Protein AF-A0A2D8FLB2-F1 (afdb_monomer)

Solvent-accessible surface area (backbone atoms only — not comparable to full-atom values): 8160 Å² total; per-residue (Å²): 107,30,68,62,38,30,74,74,39,64,58,42,70,68,76,81,79,48,56,50,79,77,40,92,79,37,64,33,71,72,31,79,74,75,68,44,56,22,36,26,28,48,33,34,24,11,29,70,66,54,87,86,33,49,7,22,38,52,52,67,79,33,46,25,37,33,42,82,48,101,90,42,41,31,44,36,38,75,42,71,52,68,19,49,30,28,43,49,42,84,75,53,58,38,35,25,40,32,48,12,11,49,18,50,63,88,53,66,83,41,58,65,52,86,75,44,77,93,32,44,46,58,29,42,34,28,15,48,51,97,69,31,33,34,34,44,24,70,55,45,96,62,71,23,42,25,40,35,38,38,38,32,67,46,81,82,129

Nearest PDB structures (foldseek):
  1u18-assembly2_B  TM=5.499E-01  e=6.905E-02  Rhodnius prolixus
  2at8-assembly1_X  TM=5.353E-01  e=1.295E-01  Rhodnius prolixus
  1sxw-assembly1_A  TM=4.368E-01  e=1.107E-01  Rhodnius prolixus
  1sy1-assembly1_A  TM=4.365E-01  e=1.683E-01  Rhodnius prolixus
  4grj-assembly2_B  TM=4.282E-01  e=1.970E-01  Rhodnius prolixus

Structure (mmCIF, N/CA/C/O backbone):
data_AF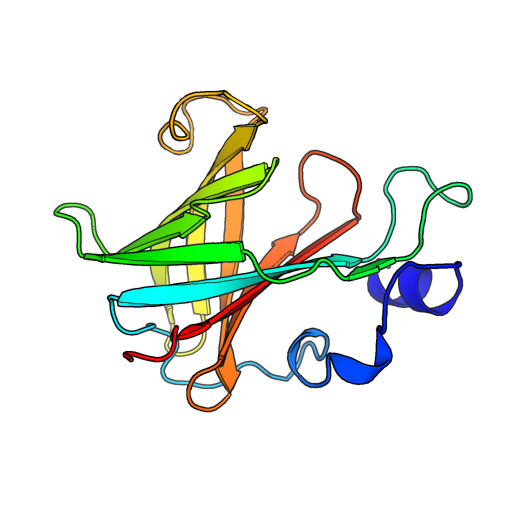-A0A2D8FLB2-F1
#
_entry.id   AF-A0A2D8FLB2-F1
#
loop_
_atom_site.group_PDB
_atom_site.id
_atom_site.type_symbol
_atom_site.label_atom_id
_atom_site.label_alt_id
_atom_site.label_comp_id
_atom_site.label_asym_id
_atom_site.label_entity_id
_atom_site.label_seq_id
_atom_site.pdbx_PDB_ins_code
_atom_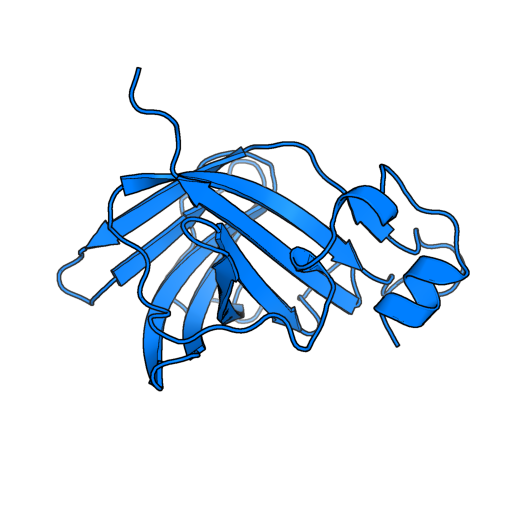site.Cartn_x
_atom_site.Cartn_y
_atom_site.Cartn_z
_atom_site.occupancy
_atom_site.B_iso_or_equiv
_atom_site.auth_seq_id
_atom_site.auth_comp_id
_atom_site.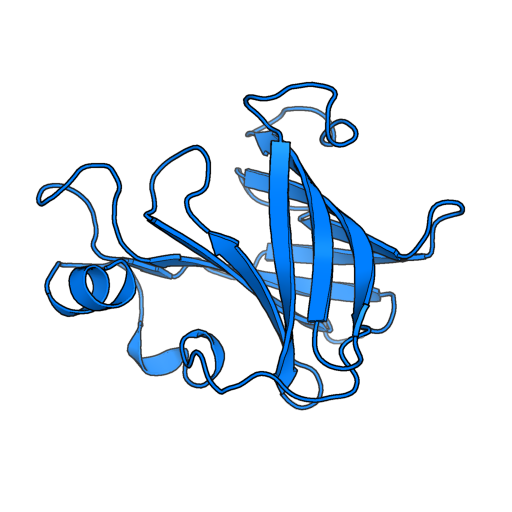auth_asym_id
_atom_site.auth_atom_id
_atom_site.pdbx_PDB_model_num
ATOM 1 N N . LEU A 1 1 ? 0.508 -2.702 -18.750 1.00 75.31 1 LEU A N 1
ATOM 2 C CA . LEU A 1 1 ? 1.864 -2.179 -19.031 1.00 75.31 1 LEU A CA 1
ATOM 3 C C . LEU A 1 1 ? 2.871 -2.549 -17.935 1.00 75.31 1 LEU A C 1
ATOM 5 O O . LEU A 1 1 ? 3.809 -3.267 -18.244 1.00 75.31 1 LEU A O 1
ATOM 9 N N . ALA A 1 2 ? 2.649 -2.172 -16.667 1.00 87.25 2 ALA A N 1
ATOM 10 C CA . ALA A 1 2 ? 3.582 -2.413 -15.551 1.00 87.25 2 ALA A CA 1
ATOM 11 C C . ALA A 1 2 ? 4.087 -3.867 -15.422 1.00 87.25 2 ALA A C 1
ATOM 13 O O . ALA A 1 2 ? 5.283 -4.116 -15.512 1.00 87.25 2 ALA A O 1
ATOM 14 N N . LEU A 1 3 ? 3.186 -4.851 -15.301 1.00 83.88 3 LEU A N 1
ATOM 15 C CA . LEU A 1 3 ? 3.584 -6.262 -15.166 1.00 83.88 3 LEU A CA 1
ATOM 16 C C . LEU A 1 3 ? 4.248 -6.826 -16.436 1.00 83.88 3 LEU A C 1
ATOM 18 O O . LEU A 1 3 ? 5.108 -7.698 -16.363 1.00 83.88 3 LEU A O 1
ATOM 22 N N . GLN A 1 4 ? 3.867 -6.329 -17.615 1.00 87.31 4 GLN A N 1
ATOM 23 C CA . GLN A 1 4 ? 4.516 -6.722 -18.867 1.00 87.31 4 GLN A CA 1
ATOM 24 C C . GLN A 1 4 ? 5.948 -6.186 -18.934 1.00 87.31 4 GLN A C 1
ATOM 26 O O . GLN A 1 4 ? 6.839 -6.928 -19.332 1.00 87.31 4 GLN A O 1
ATOM 31 N N . GLN A 1 5 ? 6.169 -4.935 -18.520 1.00 88.81 5 GLN A N 1
ATOM 32 C CA . GLN A 1 5 ? 7.501 -4.345 -18.390 1.00 88.81 5 GLN A CA 1
ATOM 33 C C . GLN A 1 5 ? 8.337 -5.118 -17.362 1.00 88.81 5 GLN A C 1
ATOM 35 O O . GLN A 1 5 ? 9.449 -5.532 -17.678 1.00 88.81 5 GLN A O 1
ATOM 40 N N . ALA A 1 6 ? 7.761 -5.421 -16.192 1.00 89.88 6 ALA A N 1
ATOM 41 C CA . ALA A 1 6 ? 8.397 -6.214 -15.140 1.00 89.88 6 ALA A CA 1
ATOM 42 C C . ALA A 1 6 ? 8.883 -7.588 -15.611 1.00 89.88 6 ALA A C 1
ATOM 44 O O . ALA A 1 6 ? 9.924 -8.056 -15.171 1.00 89.88 6 ALA A O 1
ATOM 45 N N . ARG A 1 7 ? 8.151 -8.232 -16.524 1.00 88.69 7 ARG A N 1
ATOM 46 C CA . ARG A 1 7 ? 8.531 -9.538 -17.082 1.00 88.69 7 ARG A CA 1
ATOM 47 C C . ARG A 1 7 ? 9.616 -9.463 -18.160 1.00 88.69 7 ARG A C 1
ATOM 49 O O . ARG A 1 7 ? 10.243 -10.479 -18.430 1.00 88.69 7 ARG A O 1
ATOM 56 N N . ARG A 1 8 ? 9.798 -8.312 -18.816 1.00 90.38 8 ARG A N 1
ATOM 57 C CA . ARG A 1 8 ? 10.750 -8.146 -19.934 1.00 90.38 8 ARG A CA 1
ATOM 58 C C . ARG A 1 8 ? 12.073 -7.520 -19.505 1.00 90.38 8 ARG A C 1
ATOM 60 O O . ARG A 1 8 ? 13.100 -7.816 -20.105 1.00 90.38 8 ARG A O 1
ATOM 67 N N . GLN A 1 9 ? 12.040 -6.633 -18.515 1.00 91.06 9 GLN A N 1
ATOM 68 C CA . GLN A 1 9 ? 13.204 -5.889 -18.038 1.00 91.06 9 GLN A CA 1
ATOM 69 C C . GLN A 1 9 ? 13.838 -6.565 -16.819 1.00 91.06 9 GLN A C 1
ATOM 71 O O . GLN A 1 9 ? 13.198 -7.343 -16.111 1.00 91.06 9 GLN A O 1
ATOM 76 N N . ARG A 1 10 ? 15.107 -6.240 -16.548 1.00 92.94 10 ARG A N 1
ATOM 77 C CA . ARG A 1 10 ? 15.766 -6.657 -15.304 1.00 92.94 10 ARG A CA 1
ATOM 78 C C . ARG A 1 10 ? 15.030 -6.062 -14.106 1.00 92.94 10 ARG A C 1
ATOM 80 O O . ARG A 1 10 ? 14.597 -4.915 -14.152 1.00 92.94 10 ARG A O 1
ATOM 87 N N . GLY A 1 11 ? 14.942 -6.822 -13.024 1.00 94.81 11 GLY A N 1
ATOM 88 C CA . GLY A 1 11 ? 14.419 -6.341 -11.753 1.00 94.81 11 GLY A CA 1
ATOM 89 C C . GLY A 1 11 ? 15.289 -6.763 -10.581 1.00 94.81 11 GLY A C 1
ATOM 90 O O . GLY A 1 11 ? 16.341 -7.379 -10.756 1.00 94.81 11 GLY A O 1
ATOM 91 N N . SER A 1 12 ? 14.843 -6.405 -9.383 1.00 96.75 12 SER A N 1
ATOM 92 C CA . SER A 1 12 ? 15.519 -6.714 -8.124 1.00 96.75 12 SER A CA 1
ATOM 93 C C . SER A 1 12 ? 14.592 -7.487 -7.188 1.00 96.75 12 SER A C 1
ATOM 95 O O . SER A 1 12 ? 13.434 -7.111 -6.994 1.00 96.75 12 SER A O 1
ATOM 97 N N . GLY A 1 13 ? 15.108 -8.572 -6.608 1.00 96.25 13 GLY A N 1
ATOM 98 C CA . GLY A 1 13 ? 14.348 -9.523 -5.795 1.00 96.25 13 GLY A CA 1
ATOM 99 C C . GLY A 1 13 ? 13.638 -10.608 -6.614 1.00 96.25 13 GLY A C 1
ATOM 100 O O . GLY A 1 13 ? 13.855 -10.750 -7.820 1.00 96.25 13 GLY A O 1
ATOM 101 N N . ASP A 1 14 ? 12.792 -11.393 -5.946 1.00 94.88 14 ASP A N 1
ATOM 102 C CA . ASP A 1 14 ? 12.118 -12.557 -6.533 1.00 94.88 14 ASP A CA 1
ATOM 103 C C . ASP A 1 14 ? 10.646 -12.261 -6.859 1.00 94.88 14 ASP A C 1
ATOM 105 O O . ASP A 1 14 ? 9.771 -12.329 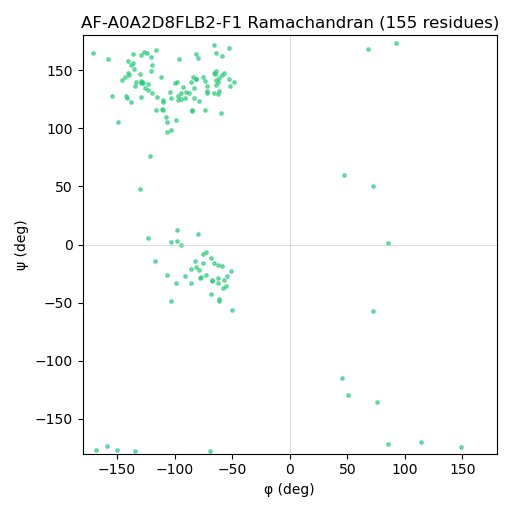-5.990 1.00 94.88 14 ASP A O 1
ATOM 109 N N . LEU A 1 15 ? 10.377 -11.952 -8.130 1.00 93.88 15 LEU A N 1
ATOM 110 C CA . LEU A 1 15 ? 9.030 -11.702 -8.649 1.00 93.88 15 LEU A CA 1
ATOM 111 C C . LEU A 1 15 ? 8.149 -12.965 -8.645 1.00 93.88 15 LEU A C 1
ATOM 113 O O . LEU A 1 15 ? 6.935 -12.864 -8.465 1.00 93.88 15 LEU A O 1
ATOM 117 N N . ASN A 1 16 ? 8.740 -14.150 -8.820 1.00 92.25 16 ASN A N 1
ATOM 118 C CA . ASN A 1 16 ? 7.994 -15.408 -8.905 1.00 92.25 16 ASN A CA 1
ATOM 119 C C . ASN A 1 16 ? 7.443 -15.830 -7.534 1.00 92.25 16 ASN A C 1
ATOM 121 O O . ASN A 1 16 ? 6.393 -16.464 -7.465 1.00 92.25 16 ASN A O 1
ATOM 125 N N . SER A 1 17 ? 8.091 -15.410 -6.441 1.00 93.69 17 SER A N 1
ATOM 126 C CA . SER A 1 17 ? 7.634 -15.673 -5.066 1.00 93.69 17 SER A CA 1
ATOM 127 C C . SER A 1 17 ? 6.341 -14.953 -4.656 1.00 93.69 17 SER A C 1
ATOM 129 O O . SER A 1 17 ? 5.793 -15.223 -3.586 1.00 93.69 17 SER A O 1
ATOM 131 N N . LEU A 1 18 ? 5.861 -13.990 -5.449 1.00 95.69 18 LEU A N 1
ATOM 132 C CA . LEU A 1 18 ? 4.797 -13.083 -5.012 1.00 95.69 18 LEU A CA 1
ATOM 133 C C . LEU A 1 18 ? 3.398 -13.719 -5.063 1.00 95.69 18 LEU A C 1
ATOM 135 O O . LEU A 1 18 ? 2.539 -13.354 -4.246 1.00 95.69 18 LEU A O 1
ATOM 139 N N . GLY A 1 19 ? 3.189 -14.681 -5.971 1.00 96.31 19 GLY A N 1
ATOM 140 C CA . GLY A 1 19 ? 1.920 -15.391 -6.164 1.00 96.31 19 GLY A CA 1
ATOM 141 C C . GLY A 1 19 ? 0.739 -14.429 -6.313 1.00 96.31 19 GLY A C 1
ATOM 142 O O . GLY A 1 19 ? 0.824 -13.445 -7.050 1.00 96.31 19 GLY A O 1
ATOM 143 N N . ASP A 1 20 ? -0.315 -14.663 -5.529 1.00 97.75 20 ASP A N 1
ATOM 144 C CA . ASP A 1 20 ? -1.556 -13.874 -5.502 1.00 97.75 20 ASP A CA 1
ATOM 145 C C . ASP A 1 20 ? -1.351 -12.359 -5.342 1.00 97.75 20 ASP A C 1
ATOM 147 O O . ASP A 1 20 ? -2.202 -11.572 -5.751 1.00 97.75 20 ASP A O 1
ATOM 151 N N . LEU A 1 21 ? -0.210 -11.906 -4.799 1.00 98.31 21 LEU A N 1
ATOM 152 C CA . LEU A 1 21 ? 0.075 -10.474 -4.687 1.00 98.31 21 LEU A CA 1
ATOM 153 C C . LEU A 1 21 ? 0.058 -9.771 -6.047 1.00 98.31 21 LEU A C 1
ATOM 155 O O . LEU A 1 21 ? -0.418 -8.641 -6.117 1.00 98.31 21 LEU A O 1
ATOM 159 N N . ILE A 1 22 ? 0.538 -10.418 -7.110 1.00 96.81 22 ILE A N 1
ATOM 160 C CA . ILE A 1 22 ? 0.598 -9.840 -8.464 1.00 96.81 22 ILE A CA 1
ATOM 161 C C . ILE A 1 22 ? -0.503 -10.362 -9.395 1.00 96.81 22 ILE A C 1
ATOM 163 O O . ILE A 1 22 ? -0.537 -9.983 -10.567 1.00 96.81 22 ILE A O 1
ATOM 167 N N . ASP A 1 23 ? -1.395 -11.218 -8.897 1.00 96.44 23 ASP A N 1
ATOM 168 C CA . ASP A 1 23 ? -2.529 -11.727 -9.662 1.00 96.44 23 ASP A CA 1
ATOM 169 C C . ASP A 1 23 ? -3.703 -10.730 -9.589 1.00 96.44 23 ASP A C 1
ATOM 171 O O . ASP A 1 23 ? -4.253 -10.503 -8.506 1.00 96.44 23 ASP A O 1
ATOM 175 N N . PRO A 1 24 ? -4.125 -10.110 -10.705 1.00 94.19 24 PRO A N 1
ATOM 176 C CA . PRO A 1 24 ? -5.238 -9.161 -10.702 1.00 94.19 24 PRO A CA 1
ATOM 177 C C . PRO A 1 24 ? -6.579 -9.784 -10.277 1.00 94.19 24 PRO A C 1
ATOM 179 O O . PRO A 1 24 ? -7.486 -9.051 -9.905 1.00 94.19 24 PRO A O 1
ATOM 182 N N . SER A 1 25 ? -6.715 -11.112 -10.299 1.00 96.62 25 SER A N 1
ATOM 183 C CA . SER A 1 25 ? -7.940 -11.835 -9.939 1.00 96.62 25 SER A CA 1
ATOM 184 C C . SER A 1 25 ? -7.995 -12.316 -8.481 1.00 96.62 25 SER A C 1
ATOM 186 O O . SER A 1 25 ? -9.004 -12.877 -8.058 1.00 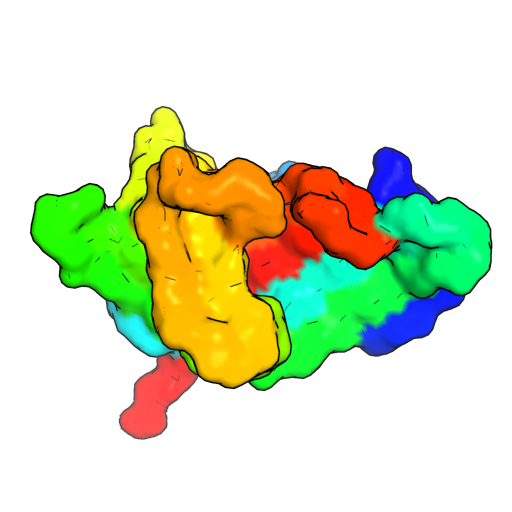96.62 25 SER A O 1
ATOM 188 N N . ALA A 1 26 ? -6.952 -12.054 -7.685 1.00 97.94 26 ALA A N 1
ATOM 189 C CA . ALA A 1 26 ? -6.820 -12.573 -6.323 1.00 97.94 26 ALA A CA 1
ATOM 190 C C . ALA A 1 26 ? -7.752 -11.940 -5.272 1.00 97.94 26 ALA A C 1
ATOM 192 O O . ALA A 1 26 ? -7.761 -12.394 -4.129 1.00 97.94 26 ALA A O 1
ATOM 193 N N . ALA A 1 27 ? -8.512 -10.892 -5.605 1.00 97.94 27 ALA A N 1
ATOM 194 C CA . ALA A 1 27 ? -9.370 -10.205 -4.641 1.00 97.94 27 ALA A CA 1
ATOM 195 C C . ALA A 1 27 ? -10.451 -11.144 -4.070 1.00 97.94 27 ALA A C 1
ATOM 197 O O . ALA A 1 27 ? -11.171 -11.826 -4.804 1.00 97.94 27 ALA A O 1
ATOM 198 N N . ARG A 1 28 ? -10.607 -11.148 -2.743 1.00 98.19 28 ARG A N 1
ATOM 199 C CA . ARG A 1 28 ? -11.550 -11.984 -1.982 1.00 98.19 28 ARG A CA 1
ATOM 200 C C . ARG A 1 28 ? -12.538 -11.113 -1.189 1.00 98.19 28 ARG A C 1
ATOM 202 O O . ARG A 1 28 ? -12.190 -9.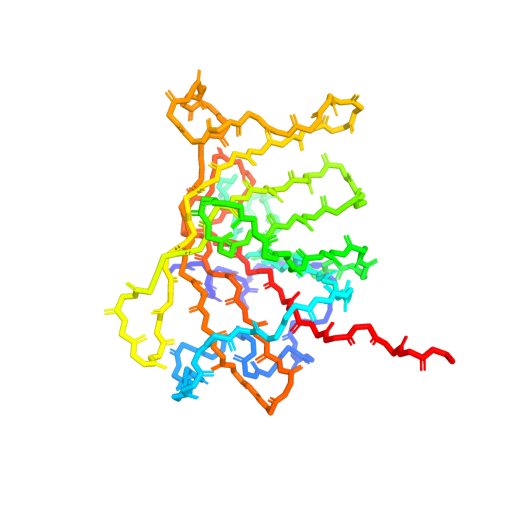991 -0.833 1.00 98.19 28 ARG A O 1
ATOM 209 N N . PRO A 1 29 ? -13.743 -11.625 -0.878 1.00 98.25 29 PRO A N 1
ATOM 210 C CA . PRO A 1 29 ? -14.678 -10.955 0.028 1.00 98.25 29 PRO A CA 1
ATOM 211 C C . PRO A 1 29 ? -14.131 -10.829 1.463 1.00 98.25 29 PRO A C 1
ATOM 213 O O . PRO A 1 29 ? -13.179 -11.534 1.839 1.00 98.25 29 PRO A O 1
ATOM 216 N N . GLY A 1 30 ? -14.757 -9.973 2.276 1.00 97.69 30 GLY A N 1
ATOM 217 C CA . GLY A 1 30 ? -14.314 -9.661 3.633 1.00 97.69 30 GLY A CA 1
ATOM 218 C C . GLY A 1 30 ? -13.057 -8.792 3.649 1.00 97.69 30 GLY A C 1
ATOM 219 O O . GLY A 1 30 ? -12.070 -9.141 4.296 1.00 97.69 30 GLY A O 1
ATOM 220 N N . VAL A 1 31 ? -13.062 -7.693 2.889 1.00 98.56 31 VAL A N 1
ATOM 221 C CA . VAL A 1 31 ? -11.878 -6.843 2.679 1.00 98.56 31 VAL A CA 1
ATOM 222 C C . VAL A 1 31 ? -11.337 -6.185 3.951 1.00 98.56 31 VAL A C 1
ATOM 224 O O . VAL A 1 31 ? -10.122 -6.030 4.071 1.00 98.56 31 VAL A O 1
ATOM 227 N N . THR A 1 32 ? -12.200 -5.827 4.906 1.00 98.38 32 THR A N 1
ATOM 228 C CA . THR A 1 32 ? -11.823 -5.038 6.087 1.00 98.38 32 THR A CA 1
ATOM 229 C C . THR A 1 32 ? -10.755 -5.750 6.929 1.00 98.38 32 THR A C 1
ATOM 231 O O . THR A 1 32 ? -11.045 -6.794 7.520 1.00 98.38 32 THR A O 1
ATOM 234 N N . PRO A 1 33 ? -9.523 -5.213 7.021 1.00 98.06 33 PRO A N 1
ATOM 235 C CA . PRO A 1 33 ? -8.473 -5.824 7.822 1.00 98.06 33 PRO A CA 1
ATOM 236 C C . PRO A 1 33 ? -8.721 -5.564 9.317 1.00 98.06 33 PRO A C 1
ATOM 238 O O . PRO A 1 33 ? -9.174 -4.474 9.680 1.00 98.06 33 PRO A O 1
ATOM 241 N N . PRO A 1 34 ? -8.397 -6.516 10.210 1.00 98.12 34 PRO A N 1
ATOM 242 C CA . PRO A 1 34 ? -8.435 -6.260 11.644 1.00 98.12 34 PRO A CA 1
ATOM 243 C C . PRO A 1 34 ? -7.412 -5.185 12.034 1.00 98.12 34 PRO A C 1
ATOM 245 O O . PRO A 1 34 ? -6.346 -5.061 11.424 1.00 98.12 34 PRO A O 1
ATOM 248 N N . THR A 1 35 ? -7.710 -4.414 13.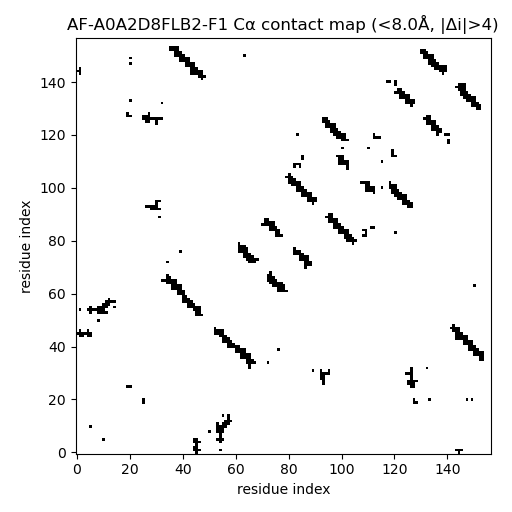077 1.00 98.62 35 THR A N 1
ATOM 249 C CA . THR A 1 35 ? -6.736 -3.488 13.666 1.00 98.62 35 THR A CA 1
ATOM 250 C C . THR A 1 35 ? -5.571 -4.249 14.284 1.00 98.62 35 THR A C 1
ATOM 252 O O . THR A 1 35 ? -5.767 -5.321 14.855 1.00 98.62 35 THR A O 1
ATOM 255 N N . GLY A 1 36 ? -4.377 -3.671 14.233 1.00 98.44 36 GLY A N 1
ATOM 256 C CA . GLY A 1 36 ? -3.183 -4.249 14.833 1.00 98.44 36 GLY A CA 1
ATOM 257 C C . GLY A 1 36 ? -1.915 -3.894 14.074 1.00 98.44 36 GLY A C 1
ATOM 258 O O . GLY A 1 36 ? -1.929 -3.103 13.124 1.00 98.44 36 GLY A O 1
ATOM 259 N N . ASP A 1 37 ? -0.817 -4.499 14.511 1.00 98.69 37 ASP A N 1
ATOM 260 C CA . ASP A 1 37 ? 0.478 -4.393 13.854 1.00 98.69 37 ASP A CA 1
ATOM 261 C C . ASP A 1 37 ? 0.569 -5.349 12.663 1.00 98.69 37 ASP A C 1
ATOM 263 O O . ASP A 1 37 ? 0.078 -6.479 12.683 1.00 98.69 37 ASP A O 1
ATOM 267 N N . TYR A 1 38 ? 1.220 -4.877 11.606 1.00 98.81 38 TYR A N 1
ATOM 268 C CA . TYR A 1 38 ? 1.426 -5.598 10.360 1.00 98.81 38 TYR A CA 1
ATOM 269 C C . TYR A 1 38 ? 2.896 -5.530 9.975 1.00 98.81 38 TYR A C 1
ATOM 271 O O . TYR A 1 38 ? 3.563 -4.508 10.149 1.00 98.81 38 TYR A O 1
ATOM 279 N N . ARG A 1 39 ? 3.384 -6.592 9.340 1.00 98.56 39 ARG A N 1
ATOM 280 C CA . ARG A 1 39 ? 4.521 -6.459 8.434 1.00 98.56 39 ARG A CA 1
ATOM 281 C C . ARG A 1 39 ? 3.999 -6.078 7.056 1.00 98.56 39 ARG A C 1
ATOM 283 O O . ARG A 1 39 ? 2.985 -6.604 6.594 1.00 98.56 39 ARG A O 1
ATOM 290 N N . CYS A 1 40 ? 4.709 -5.184 6.388 1.00 98.69 40 CYS A N 1
ATOM 291 C CA . CYS A 1 40 ? 4.385 -4.785 5.029 1.00 98.69 40 CYS A CA 1
ATOM 292 C C . CYS A 1 40 ? 5.617 -4.715 4.140 1.00 98.69 40 CYS A C 1
ATOM 294 O O . CYS A 1 40 ? 6.712 -4.440 4.621 1.00 98.69 40 CYS A O 1
ATOM 296 N N . ARG A 1 41 ? 5.457 -4.943 2.840 1.00 98.38 41 ARG A N 1
ATOM 297 C CA . ARG A 1 41 ? 6.522 -4.708 1.856 1.00 98.38 41 ARG A CA 1
ATOM 298 C C . ARG A 1 41 ? 5.949 -4.086 0.601 1.00 98.38 41 ARG A C 1
ATOM 300 O O . ARG A 1 41 ? 4.826 -4.404 0.216 1.00 98.38 41 ARG A O 1
ATOM 307 N N . THR A 1 42 ? 6.731 -3.225 -0.034 1.00 98.19 42 THR A N 1
ATOM 308 C CA . THR A 1 42 ? 6.371 -2.642 -1.325 1.00 98.19 42 THR A CA 1
ATOM 309 C C . THR A 1 42 ? 6.952 -3.500 -2.443 1.00 98.19 42 THR A C 1
ATOM 311 O O . THR A 1 42 ? 8.115 -3.898 -2.389 1.00 98.19 42 THR A O 1
ATOM 314 N N . VAL A 1 43 ? 6.155 -3.766 -3.469 1.00 98.25 43 VAL A N 1
ATOM 315 C CA . VAL A 1 43 ? 6.603 -4.286 -4.755 1.00 98.25 43 VAL A CA 1
ATOM 316 C C . VAL A 1 43 ? 6.303 -3.231 -5.800 1.00 98.25 43 VAL A C 1
ATOM 318 O O . VAL A 1 43 ? 5.143 -2.907 -6.044 1.00 98.25 43 VAL A O 1
ATOM 321 N N . LYS A 1 44 ? 7.358 -2.698 -6.406 1.00 97.69 44 LYS A N 1
ATOM 322 C CA . LYS A 1 44 ? 7.266 -1.740 -7.503 1.00 97.69 44 LYS A CA 1
ATOM 323 C C . LYS A 1 44 ? 7.267 -2.512 -8.813 1.00 97.69 44 LYS A C 1
ATOM 325 O O . LYS A 1 44 ? 8.160 -3.333 -9.023 1.00 97.69 44 LYS A O 1
ATOM 330 N N . LEU A 1 45 ? 6.277 -2.283 -9.670 1.00 97.19 45 LEU A N 1
ATOM 331 C CA . LEU A 1 45 ? 6.139 -2.932 -10.972 1.00 97.19 45 LEU A CA 1
ATOM 332 C C . LEU A 1 45 ? 6.152 -1.891 -12.092 1.00 97.19 45 LEU A C 1
ATOM 334 O O . LEU A 1 45 ? 5.395 -0.918 -12.089 1.00 97.19 45 LEU A O 1
ATOM 338 N N . GLY A 1 46 ? 6.983 -2.148 -13.092 1.00 95.38 46 GLY A N 1
ATOM 339 C CA . GLY A 1 46 ? 7.321 -1.202 -14.142 1.00 95.38 46 GLY A CA 1
ATOM 340 C C . GLY A 1 46 ? 8.146 -0.019 -13.636 1.00 95.38 46 GLY A C 1
ATOM 341 O O . GLY A 1 46 ? 8.250 0.226 -12.435 1.00 95.38 46 GLY A O 1
ATOM 342 N N . SER A 1 47 ? 8.687 0.739 -14.581 1.00 94.25 47 SER A N 1
ATOM 343 C CA . SER A 1 47 ? 9.434 1.964 -14.323 1.00 94.25 47 SER A CA 1
ATOM 344 C C . SER A 1 47 ? 8.903 3.109 -15.173 1.00 94.25 47 SER A C 1
ATOM 346 O O . SER A 1 47 ? 8.647 2.928 -16.368 1.00 94.25 47 SER A O 1
ATOM 348 N N . GLN A 1 48 ? 8.812 4.289 -14.558 1.00 92.31 48 GLN A N 1
ATOM 349 C CA . GLN A 1 48 ? 8.537 5.555 -15.243 1.00 92.31 48 GLN A CA 1
ATOM 350 C C . GLN A 1 48 ? 9.761 6.080 -16.012 1.00 92.31 48 GLN A C 1
ATOM 352 O O . GLN A 1 48 ? 9.616 6.924 -16.889 1.00 92.31 48 GLN A O 1
ATOM 357 N N . GLY A 1 49 ? 10.960 5.558 -15.726 1.00 88.19 49 GLY A N 1
ATOM 358 C CA . GLY A 1 49 ? 12.204 5.880 -16.435 1.00 88.19 49 GLY A CA 1
ATOM 359 C C . GLY A 1 49 ? 12.380 5.154 -17.774 1.00 88.19 49 GLY A C 1
ATOM 360 O O . GLY A 1 49 ? 13.459 5.205 -18.351 1.00 88.19 49 GLY A O 1
ATOM 361 N N . GLY A 1 50 ? 11.355 4.452 -18.270 1.00 83.81 50 GLY A N 1
ATOM 362 C CA . GLY A 1 50 ? 11.414 3.750 -19.553 1.00 83.81 50 GLY A CA 1
ATOM 363 C C . GLY A 1 50 ? 12.229 2.453 -19.508 1.00 83.81 50 GLY A C 1
ATOM 364 O O . GLY A 1 50 ? 12.037 1.620 -18.620 1.00 83.81 50 GLY A O 1
ATOM 365 N N . GLU A 1 51 ? 13.082 2.238 -20.513 1.00 83.81 51 GLU A N 1
ATOM 366 C CA . GLU A 1 51 ? 13.870 1.002 -20.671 1.00 83.81 51 GLU A CA 1
ATOM 367 C C . GLU A 1 51 ? 15.138 0.949 -19.812 1.00 83.81 51 GLU A C 1
ATOM 369 O O . GLU A 1 51 ? 15.618 -0.144 -19.521 1.00 83.81 51 GLU A O 1
ATOM 374 N N . ASP A 1 52 ? 15.613 2.102 -19.336 1.00 85.69 52 ASP A N 1
ATOM 375 C CA . ASP A 1 52 ? 16.791 2.205 -18.466 1.00 85.69 52 ASP A CA 1
ATOM 376 C C . ASP A 1 52 ? 16.469 1.921 -16.986 1.00 85.69 52 ASP A C 1
ATOM 378 O O . ASP A 1 52 ? 17.364 1.716 -16.163 1.00 85.69 52 ASP A O 1
ATOM 382 N N . GLY A 1 53 ? 15.182 1.913 -16.630 1.00 88.69 53 GLY A N 1
ATOM 383 C CA . GLY A 1 53 ? 14.708 1.619 -15.282 1.00 88.69 53 GLY A CA 1
ATOM 384 C C . GLY A 1 53 ? 14.617 0.121 -14.974 1.00 88.69 53 GLY A C 1
ATOM 385 O O . GLY A 1 53 ? 14.588 -0.731 -15.860 1.00 88.69 53 GLY A O 1
ATOM 386 N N . LEU A 1 54 ? 14.516 -0.218 -13.685 1.00 93.06 54 LEU A N 1
ATOM 387 C CA . LEU A 1 54 ? 14.210 -1.591 -13.275 1.00 93.06 54 LEU A CA 1
ATOM 388 C C . LEU A 1 54 ? 12.750 -1.924 -13.593 1.00 93.06 54 LEU A C 1
ATOM 390 O O . LEU A 1 54 ? 11.835 -1.219 -13.173 1.00 93.06 54 LEU A O 1
ATOM 394 N N . GLY A 1 55 ? 12.524 -3.059 -14.250 1.00 95.44 55 GLY A N 1
ATOM 395 C CA . GLY A 1 55 ? 11.185 -3.566 -14.534 1.00 95.44 55 GLY A CA 1
ATOM 396 C C . GLY A 1 55 ? 10.392 -3.877 -13.270 1.00 95.44 55 GLY A C 1
ATOM 397 O O . GLY A 1 55 ? 9.166 -3.796 -13.285 1.00 95.44 55 GLY A O 1
ATOM 398 N N . TYR A 1 56 ? 11.067 -4.239 -12.180 1.00 97.25 56 TYR A N 1
ATOM 399 C CA . TYR A 1 56 ? 10.449 -4.386 -10.870 1.00 97.25 56 TYR A CA 1
ATOM 400 C C . TYR A 1 56 ? 11.467 -4.282 -9.734 1.00 97.25 56 TYR A C 1
ATOM 402 O O . TYR A 1 56 ? 12.659 -4.540 -9.916 1.00 97.25 56 TYR A O 1
ATOM 410 N N . VAL A 1 57 ? 10.970 -3.983 -8.535 1.00 97.69 57 VAL A N 1
ATOM 411 C CA . VAL A 1 57 ? 11.730 -4.073 -7.282 1.00 97.69 57 VAL A CA 1
ATOM 412 C C . VAL A 1 57 ? 10.848 -4.694 -6.204 1.00 97.69 57 VAL A C 1
ATOM 414 O O . VAL A 1 57 ? 9.783 -4.163 -5.891 1.00 97.69 57 VAL A O 1
ATOM 417 N N . VAL A 1 58 ? 11.292 -5.806 -5.618 1.00 98.12 58 VAL A N 1
ATOM 418 C CA . VAL A 1 58 ? 10.665 -6.430 -4.445 1.00 98.12 58 VAL A CA 1
ATOM 419 C C . VAL A 1 58 ? 11.440 -6.010 -3.201 1.00 98.12 58 VAL A C 1
ATOM 421 O O . VAL A 1 58 ? 12.554 -6.480 -2.972 1.00 98.12 58 VAL A O 1
ATOM 424 N N . TYR A 1 59 ? 10.861 -5.130 -2.386 1.00 97.69 59 TYR A N 1
ATOM 425 C CA . TYR A 1 59 ? 11.492 -4.712 -1.136 1.00 97.69 59 TYR A CA 1
ATOM 426 C C . TYR A 1 59 ? 11.303 -5.745 -0.015 1.00 97.69 59 TYR A C 1
ATOM 428 O O . TYR A 1 59 ? 10.400 -6.586 -0.043 1.00 97.69 59 TYR A O 1
ATOM 436 N N . GLY A 1 60 ? 12.164 -5.651 1.002 1.00 97.69 60 GLY A N 1
ATOM 437 C CA . GLY A 1 60 ? 12.017 -6.380 2.260 1.00 97.69 60 GLY A CA 1
ATOM 438 C C . GLY A 1 60 ? 10.843 -5.884 3.113 1.00 97.69 60 GLY A C 1
ATOM 439 O O . GLY A 1 60 ? 10.094 -4.984 2.729 1.00 97.69 60 GLY A O 1
ATOM 440 N N . TRP A 1 61 ? 10.691 -6.489 4.291 1.00 98.06 61 TRP A N 1
ATOM 441 C CA . TRP A 1 61 ? 9.609 -6.178 5.222 1.00 98.06 61 TRP A CA 1
ATOM 442 C C . TRP A 1 61 ? 9.896 -4.929 6.066 1.00 98.06 61 TRP A C 1
ATOM 444 O O . TRP A 1 61 ? 11.010 -4.712 6.536 1.00 98.06 61 TRP A O 1
ATOM 454 N N . PHE A 1 62 ? 8.847 -4.151 6.299 1.00 98.25 62 PHE A N 1
ATOM 455 C CA . PHE A 1 62 ? 8.781 -2.962 7.140 1.00 98.25 62 PHE A CA 1
ATOM 456 C C . PHE A 1 62 ? 7.647 -3.110 8.156 1.00 98.25 62 PHE A C 1
ATOM 458 O O . PHE A 1 62 ? 6.770 -3.964 8.008 1.00 98.25 62 PHE A O 1
ATOM 465 N N . ALA A 1 63 ? 7.649 -2.246 9.168 1.00 98.25 63 ALA A N 1
ATOM 466 C CA . ALA A 1 63 ? 6.568 -2.171 10.137 1.00 98.25 63 ALA A CA 1
ATOM 467 C C . ALA A 1 63 ? 5.434 -1.300 9.587 1.00 98.25 63 ALA A C 1
ATOM 469 O O . ALA A 1 63 ? 5.665 -0.210 9.055 1.00 98.25 63 ALA A O 1
ATOM 470 N N . CYS A 1 64 ? 4.211 -1.785 9.737 1.00 98.50 64 CYS A N 1
ATOM 471 C CA . CYS A 1 64 ? 2.977 -1.113 9.372 1.00 98.50 64 CYS A CA 1
ATOM 472 C C . CYS A 1 64 ? 1.938 -1.293 10.481 1.00 98.50 64 CYS A C 1
ATOM 474 O O . CYS A 1 64 ? 2.064 -2.172 11.331 1.00 98.50 64 CYS A O 1
ATOM 476 N N . ARG A 1 65 ? 0.886 -0.477 10.451 1.00 98.56 65 ARG A N 1
ATOM 477 C CA . ARG A 1 65 ? -0.223 -0.572 11.398 1.00 98.56 65 ARG A CA 1
ATOM 478 C C . ARG A 1 65 ? -1.561 -0.263 10.743 1.00 98.56 65 ARG A C 1
ATOM 480 O O . ARG A 1 65 ? -1.636 0.618 9.881 1.00 98.56 65 ARG A O 1
ATOM 487 N N . ILE A 1 66 ? -2.592 -0.979 11.186 1.00 98.75 66 ILE A N 1
ATOM 488 C CA . ILE A 1 66 ? -4.000 -0.657 10.960 1.00 98.75 66 ILE A CA 1
ATOM 489 C C . ILE A 1 66 ? -4.613 -0.223 12.295 1.00 98.75 66 ILE A C 1
ATOM 491 O O . ILE A 1 66 ? -4.587 -0.983 13.261 1.00 98.75 66 ILE A O 1
ATOM 495 N N . GLU A 1 67 ? -5.181 0.979 12.356 1.00 98.25 67 GLU A N 1
ATOM 496 C CA . GLU A 1 67 ? -5.727 1.558 13.593 1.00 98.25 67 GLU A CA 1
ATOM 497 C C . GLU A 1 67 ? -7.161 2.034 13.393 1.00 98.25 67 GLU A C 1
ATOM 499 O O . GLU A 1 67 ? -7.484 2.647 12.374 1.00 98.25 67 GLU A O 1
ATOM 504 N N . GLN A 1 68 ? -8.015 1.810 14.392 1.00 98.31 68 GLN A N 1
ATOM 505 C CA . GLN A 1 68 ? -9.300 2.491 14.465 1.00 98.31 68 GLN A CA 1
ATOM 506 C C . GLN A 1 68 ? -9.073 3.907 14.998 1.00 98.31 68 GLN A C 1
ATOM 508 O O . GLN A 1 68 ? -8.551 4.097 16.093 1.00 98.31 68 GLN A O 1
ATOM 513 N N . THR A 1 69 ? -9.499 4.908 14.236 1.00 97.12 69 THR A N 1
ATOM 514 C CA . THR A 1 69 ? -9.472 6.317 14.650 1.00 97.12 69 THR A CA 1
ATOM 515 C C . THR A 1 69 ? -10.899 6.866 14.733 1.00 97.12 69 THR A C 1
ATOM 517 O O . THR A 1 69 ? -11.818 6.255 14.174 1.00 97.12 69 THR A O 1
ATOM 520 N N . PRO A 1 70 ? -11.118 8.051 15.337 1.00 97.19 70 PRO A N 1
ATOM 521 C CA . PRO A 1 70 ? -12.417 8.728 15.273 1.00 97.19 70 PRO A CA 1
ATOM 522 C C . PRO A 1 70 ? -12.892 9.042 13.844 1.00 97.19 70 PRO A C 1
ATOM 524 O O . PRO A 1 70 ? -14.071 9.301 13.637 1.00 97.19 70 PRO A O 1
ATOM 527 N N . ARG A 1 71 ? -11.986 9.033 12.854 1.00 95.38 71 ARG A N 1
ATOM 528 C CA . ARG A 1 71 ? -12.289 9.280 11.435 1.00 95.38 71 ARG A CA 1
ATOM 529 C C . ARG A 1 71 ? -12.444 8.001 10.606 1.00 95.38 71 ARG A C 1
ATOM 531 O O . ARG A 1 71 ? -12.619 8.094 9.397 1.00 95.38 71 ARG A O 1
ATOM 538 N N . GLY A 1 72 ? -12.357 6.829 11.234 1.00 96.94 72 GLY A N 1
ATOM 539 C CA . GLY A 1 72 ? -12.394 5.532 10.561 1.00 96.94 72 GLY A CA 1
ATOM 540 C C . GLY A 1 72 ? -11.076 4.769 10.658 1.00 96.94 72 GLY A C 1
ATOM 541 O O . GLY A 1 72 ? -10.174 5.130 11.422 1.00 96.94 72 GLY A O 1
ATOM 542 N N . LEU A 1 73 ? -10.991 3.688 9.890 1.00 98.50 73 LEU A N 1
ATOM 543 C CA . LEU A 1 73 ? -9.830 2.810 9.850 1.00 98.50 73 LEU A CA 1
ATOM 544 C C . LEU A 1 73 ? -8.669 3.510 9.130 1.00 98.50 73 LEU A C 1
ATOM 546 O O . LEU A 1 73 ? -8.867 4.143 8.094 1.00 98.50 73 LEU A O 1
ATOM 550 N N . LYS A 1 74 ? -7.457 3.414 9.672 1.00 98.50 74 LYS A N 1
ATOM 551 C CA . LYS A 1 74 ? -6.265 4.083 9.144 1.00 98.50 74 LYS A CA 1
ATOM 552 C C . LYS A 1 74 ? -5.146 3.083 8.906 1.00 98.50 74 LYS A C 1
ATOM 554 O O . LYS A 1 74 ? -4.837 2.293 9.789 1.00 98.50 74 LYS A O 1
ATOM 559 N N . PHE A 1 75 ? -4.500 3.183 7.751 1.00 98.69 75 PHE A N 1
ATOM 560 C CA . PHE A 1 75 ? -3.236 2.519 7.459 1.00 98.69 75 PHE A CA 1
ATOM 561 C C . PHE A 1 75 ? -2.057 3.477 7.661 1.00 98.69 75 PHE A C 1
ATOM 563 O O . PHE A 1 75 ? -2.113 4.645 7.262 1.00 98.69 75 PHE A O 1
ATOM 570 N N . THR A 1 76 ? -0.964 2.970 8.230 1.00 98.31 76 THR A N 1
ATOM 571 C CA . THR A 1 76 ? 0.306 3.697 8.341 1.00 98.31 76 THR A CA 1
ATOM 572 C C . THR A 1 76 ? 1.482 2.755 8.111 1.00 98.31 76 THR A C 1
ATOM 574 O O . THR A 1 76 ? 1.620 1.759 8.820 1.00 98.31 76 THR A O 1
ATOM 577 N N . LYS A 1 77 ? 2.380 3.096 7.179 1.00 98.00 77 LYS A N 1
ATOM 578 C CA . LYS A 1 77 ? 3.721 2.499 7.104 1.00 98.00 77 LYS A CA 1
ATOM 579 C C . LYS A 1 77 ? 4.670 3.237 8.043 1.00 98.00 77 LYS A C 1
ATOM 581 O O . LYS A 1 77 ? 4.932 4.421 7.864 1.00 98.00 77 LYS A O 1
ATOM 586 N N . LEU A 1 78 ? 5.167 2.535 9.057 1.00 96.94 78 LEU A N 1
ATOM 587 C CA . LEU A 1 78 ? 5.901 3.113 10.185 1.00 96.94 78 LEU A CA 1
ATOM 588 C C . LEU A 1 78 ? 7.396 3.277 9.894 1.00 96.94 78 LEU A C 1
ATOM 590 O O . LEU A 1 78 ? 8.010 4.228 10.369 1.00 96.94 78 LEU A O 1
ATOM 594 N N . THR A 1 79 ? 7.989 2.373 9.111 1.00 96.00 79 THR A N 1
ATOM 595 C CA . THR A 1 79 ? 9.435 2.372 8.832 1.00 96.00 79 THR A CA 1
ATOM 596 C C . THR A 1 79 ? 9.753 2.423 7.338 1.00 96.00 79 THR A C 1
ATOM 598 O O . THR A 1 79 ? 8.897 2.182 6.485 1.00 96.00 79 THR A O 1
ATOM 601 N N . GLY A 1 80 ? 11.006 2.747 7.007 1.00 95.19 80 GLY A N 1
ATOM 602 C CA . GLY A 1 80 ? 11.494 2.921 5.636 1.00 95.19 80 GLY A CA 1
ATOM 603 C C . GLY A 1 80 ? 11.416 4.368 5.135 1.00 95.19 80 GLY A C 1
ATOM 604 O O . GLY A 1 80 ? 10.878 5.247 5.807 1.00 95.19 80 GLY A O 1
ATOM 605 N N . SER A 1 81 ? 11.978 4.606 3.948 1.00 94.94 81 SER A N 1
ATOM 606 C CA . SER A 1 81 ? 12.131 5.944 3.357 1.00 94.94 81 SER A CA 1
ATOM 607 C C . SER A 1 81 ? 10.847 6.511 2.756 1.00 94.94 81 SER A C 1
ATOM 609 O O . SER A 1 81 ? 10.690 7.720 2.727 1.00 94.94 81 SER A O 1
ATOM 611 N N . GLN A 1 82 ? 9.935 5.659 2.294 1.00 96.00 82 GLN A N 1
ATOM 612 C CA . GLN A 1 82 ? 8.598 6.038 1.837 1.00 96.00 82 GLN A CA 1
ATOM 613 C C . GLN A 1 82 ? 7.577 5.488 2.830 1.00 96.00 82 GLN A C 1
ATOM 615 O O . GLN A 1 82 ? 7.491 4.267 3.027 1.00 96.00 82 GLN A O 1
ATOM 620 N N . ARG A 1 83 ? 6.845 6.387 3.490 1.00 97.06 83 ARG A N 1
ATOM 621 C CA . ARG A 1 83 ? 5.880 6.083 4.554 1.00 97.06 83 ARG A CA 1
ATOM 622 C C . ARG A 1 83 ? 4.483 6.592 4.179 1.00 97.06 83 ARG A C 1
ATOM 624 O O . ARG A 1 83 ? 4.059 7.631 4.689 1.00 97.06 83 ARG A O 1
ATOM 631 N N . PRO A 1 84 ? 3.767 5.893 3.281 1.00 97.25 84 PRO A N 1
ATOM 632 C CA . PRO A 1 84 ? 2.370 6.188 2.997 1.00 97.25 84 PRO A CA 1
ATOM 633 C C . PRO A 1 84 ? 1.506 5.989 4.247 1.00 97.25 84 PRO A C 1
ATOM 635 O O . PRO A 1 84 ? 1.684 5.030 5.008 1.00 97.25 84 PRO A O 1
ATOM 638 N N . SER A 1 85 ? 0.547 6.889 4.443 1.00 97.88 85 SER A N 1
ATOM 639 C CA . SER A 1 85 ? -0.470 6.792 5.489 1.00 97.88 85 SER A CA 1
ATOM 640 C C . SER A 1 85 ? -1.790 7.381 5.003 1.00 97.88 85 SER A C 1
ATOM 642 O O . SER A 1 85 ? -1.787 8.389 4.302 1.00 97.88 85 SER A O 1
ATOM 644 N N . GLY A 1 86 ? -2.920 6.775 5.363 1.00 98.19 86 GLY A N 1
ATOM 645 C CA . GLY A 1 86 ? -4.229 7.220 4.885 1.00 98.19 86 GLY A CA 1
ATOM 646 C C . GLY A 1 86 ? -5.407 6.545 5.572 1.00 98.19 86 GLY A C 1
ATOM 647 O O . GLY A 1 86 ? -5.247 5.528 6.249 1.00 98.19 86 GLY A O 1
ATOM 648 N N . LEU A 1 87 ? -6.589 7.138 5.403 1.00 98.56 87 LEU A N 1
ATOM 649 C CA . LEU A 1 87 ? -7.857 6.564 5.859 1.00 98.56 87 LEU A CA 1
ATOM 650 C C . LEU A 1 87 ? -8.382 5.571 4.821 1.00 98.56 87 LEU A C 1
ATOM 652 O O . LEU A 1 87 ? -8.230 5.798 3.622 1.00 98.56 87 LEU A O 1
ATOM 656 N N . LEU A 1 88 ? -8.999 4.496 5.304 1.00 98.75 88 LEU A N 1
ATOM 657 C CA . LEU A 1 88 ? -9.628 3.448 4.512 1.00 98.75 88 LEU A CA 1
ATOM 658 C C . LEU A 1 88 ? -11.148 3.630 4.524 1.00 98.75 88 LEU A C 1
ATOM 660 O O . LEU A 1 88 ? -11.772 3.665 5.586 1.00 98.75 88 LEU A O 1
ATOM 664 N N . PHE A 1 89 ? -11.737 3.697 3.336 1.00 98.44 89 PHE A N 1
ATOM 665 C CA . PHE A 1 89 ? -13.164 3.886 3.109 1.00 98.44 89 PHE A CA 1
ATOM 666 C C . PHE A 1 89 ? -13.741 2.642 2.431 1.00 98.44 89 PHE A C 1
ATOM 668 O O . PHE A 1 89 ? -13.204 2.221 1.408 1.00 98.44 89 PHE A O 1
ATOM 675 N N . PRO A 1 90 ? -14.806 2.026 2.966 1.00 97.12 90 PRO A N 1
ATOM 676 C CA . PRO A 1 90 ? -15.422 0.874 2.321 1.00 97.12 90 PRO A CA 1
ATOM 677 C C . PRO A 1 90 ? -16.054 1.282 0.985 1.00 97.12 90 PRO A C 1
ATOM 679 O O . PRO A 1 90 ? -16.810 2.249 0.929 1.00 97.12 90 PRO A O 1
ATOM 682 N N . GLU A 1 91 ? -15.759 0.533 -0.078 1.00 97.75 91 GLU A N 1
ATOM 683 C CA . GLU A 1 91 ? -16.430 0.668 -1.378 1.00 97.75 91 GLU A CA 1
ATOM 684 C C . GLU A 1 91 ? -17.438 -0.471 -1.570 1.00 97.75 91 GLU A C 1
ATOM 686 O O . GLU A 1 91 ? -18.596 -0.243 -1.914 1.00 97.75 91 GLU A O 1
ATOM 691 N N . ASN A 1 92 ? -17.006 -1.708 -1.315 1.00 97.69 92 ASN A N 1
ATOM 692 C CA . ASN A 1 92 ? -17.833 -2.912 -1.328 1.00 97.69 92 ASN A CA 1
ATOM 693 C C . ASN A 1 92 ? -17.158 -4.019 -0.491 1.00 97.69 92 ASN A C 1
ATOM 695 O O . ASN A 1 92 ? -16.141 -3.790 0.156 1.00 97.69 92 ASN A O 1
ATOM 699 N N . ASP A 1 93 ? -17.705 -5.235 -0.497 1.00 97.31 93 ASP A N 1
ATOM 700 C CA . ASP A 1 93 ? -17.178 -6.357 0.301 1.00 97.31 93 ASP A CA 1
ATOM 701 C C . ASP A 1 93 ? -15.770 -6.838 -0.128 1.00 97.31 93 ASP A C 1
ATOM 703 O O . ASP A 1 93 ? -15.081 -7.542 0.610 1.00 97.31 93 ASP A O 1
ATOM 707 N N . ARG A 1 94 ? -15.306 -6.453 -1.321 1.00 98.25 94 ARG A N 1
ATOM 708 C CA . ARG A 1 94 ? -13.994 -6.834 -1.866 1.00 98.25 94 ARG A CA 1
ATOM 709 C C . ARG A 1 94 ? -12.978 -5.698 -1.855 1.00 98.25 94 ARG A C 1
ATOM 711 O O . ARG A 1 94 ? -11.786 -5.993 -1.796 1.00 98.25 94 ARG A O 1
ATOM 718 N N . HIS A 1 95 ? -13.424 -4.442 -1.887 1.00 98.44 95 HIS A N 1
ATOM 719 C CA . HIS A 1 95 ? -12.557 -3.271 -2.023 1.00 98.44 95 HIS A CA 1
ATOM 720 C C . HIS A 1 95 ? -12.799 -2.221 -0.931 1.00 98.44 95 HIS A C 1
ATOM 722 O O . HIS A 1 95 ? -13.937 -1.878 -0.595 1.00 98.44 95 HIS A O 1
ATOM 728 N N . MET A 1 96 ? -11.704 -1.647 -0.433 1.00 98.81 96 MET A N 1
ATOM 729 C CA . MET A 1 96 ? -11.717 -0.354 0.254 1.00 98.81 96 MET A CA 1
ATOM 730 C C . MET A 1 96 ? -10.817 0.628 -0.491 1.00 98.81 96 MET A C 1
ATOM 732 O O . MET A 1 96 ? -9.795 0.234 -1.045 1.00 98.81 96 MET A O 1
ATOM 736 N N . LEU A 1 97 ? -11.146 1.912 -0.449 1.00 98.56 97 LEU A N 1
ATOM 737 C CA . LEU A 1 97 ? -10.299 2.978 -0.969 1.00 98.56 97 LEU A CA 1
ATOM 738 C C . LEU A 1 97 ? -9.440 3.551 0.151 1.00 98.56 97 LEU A C 1
ATOM 740 O O . LEU A 1 97 ? -9.949 3.915 1.207 1.00 98.56 97 LEU A O 1
ATOM 744 N N . LEU A 1 98 ? -8.141 3.676 -0.087 1.00 98.62 98 LEU A N 1
ATOM 745 C CA . LEU A 1 98 ? -7.251 4.465 0.745 1.00 98.62 98 LEU A CA 1
ATOM 746 C C . LEU A 1 98 ? -7.113 5.861 0.147 1.00 98.62 98 LEU A C 1
ATOM 748 O O . LEU A 1 98 ? -6.681 5.990 -0.995 1.00 98.62 98 LEU A O 1
ATOM 752 N N . LEU A 1 99 ? -7.399 6.890 0.943 1.00 98.19 99 LEU A N 1
ATOM 753 C CA . LEU A 1 99 ? -7.021 8.272 0.643 1.00 98.19 99 LEU A CA 1
ATOM 754 C C . LEU A 1 99 ? -5.940 8.691 1.634 1.00 98.19 99 LEU A C 1
ATOM 756 O O . LEU A 1 99 ? -6.176 8.727 2.849 1.00 98.19 99 LEU A O 1
ATOM 760 N N . GLY A 1 100 ? -4.740 8.964 1.131 1.00 97.25 100 GLY A N 1
ATOM 761 C CA . GLY A 1 100 ? -3.580 9.170 1.985 1.00 97.25 100 GLY A CA 1
ATOM 762 C C . GLY A 1 100 ? -2.530 10.108 1.425 1.00 97.25 100 GLY A C 1
ATOM 763 O O . GLY A 1 100 ? -2.678 10.702 0.366 1.00 97.25 100 GLY A O 1
ATOM 764 N N . SER A 1 101 ? -1.445 10.235 2.169 1.00 97.12 101 SER A N 1
ATOM 765 C CA . SER A 1 101 ? -0.311 11.059 1.796 1.00 97.12 101 SER A CA 1
ATOM 766 C C . SER A 1 101 ? 0.997 10.319 2.072 1.00 97.12 101 SER A C 1
ATOM 768 O O . SER A 1 101 ? 1.052 9.401 2.900 1.00 97.12 101 SER A O 1
ATOM 770 N N . MET A 1 102 ? 2.051 10.705 1.363 1.00 96.56 102 MET A N 1
ATOM 771 C CA . MET A 1 102 ? 3.396 10.155 1.486 1.00 96.56 102 MET A CA 1
ATOM 772 C C . MET A 1 102 ? 4.265 11.037 2.388 1.00 96.56 102 MET A C 1
ATOM 774 O O . MET A 1 102 ? 4.419 12.225 2.123 1.00 96.56 102 MET A O 1
ATOM 778 N N . ALA A 1 103 ? 4.896 10.444 3.403 1.00 96.44 103 ALA A N 1
ATOM 779 C CA . ALA A 1 103 ? 6.051 11.040 4.078 1.00 96.44 103 ALA A CA 1
ATOM 780 C C . ALA A 1 103 ? 7.350 10.416 3.552 1.00 96.44 103 ALA A C 1
ATOM 782 O O . ALA A 1 103 ? 7.421 9.196 3.357 1.00 96.44 103 ALA A O 1
ATOM 783 N N . LEU A 1 104 ? 8.376 11.243 3.344 1.00 95.00 104 LEU A N 1
ATOM 784 C CA . LEU A 1 104 ? 9.683 10.840 2.828 1.00 95.00 104 LEU A CA 1
ATOM 785 C C . LEU A 1 104 ? 10.798 10.957 3.872 1.00 95.00 104 LEU A C 1
ATOM 787 O O . LEU A 1 104 ? 10.848 11.900 4.650 1.00 95.00 104 LEU A O 1
ATOM 791 N N . ALA A 1 105 ? 11.752 10.027 3.843 1.00 92.06 105 ALA A N 1
ATOM 792 C CA . ALA A 1 105 ? 12.982 10.051 4.640 1.00 92.06 105 ALA A CA 1
ATOM 793 C C . ALA A 1 105 ? 12.725 10.417 6.112 1.00 92.06 105 ALA A C 1
ATOM 795 O O . ALA A 1 105 ? 12.043 9.670 6.797 1.00 92.06 105 ALA A O 1
ATOM 796 N N . GLN A 1 106 ? 13.212 11.548 6.613 1.00 91.44 106 GLN A N 1
ATOM 797 C CA . GLN A 1 106 ? 13.023 11.952 8.014 1.00 91.44 106 GLN A CA 1
ATOM 798 C C . GLN A 1 106 ? 11.871 12.949 8.210 1.00 91.44 106 GLN A C 1
ATOM 800 O O . GLN A 1 106 ? 11.754 13.539 9.281 1.00 91.44 106 GLN A O 1
ATOM 805 N N . GLU A 1 107 ? 11.019 13.144 7.198 1.00 93.25 107 GLU A N 1
ATOM 806 C CA . GLU A 1 107 ? 9.825 13.977 7.325 1.00 93.25 107 GLU A CA 1
ATOM 807 C C . GLU A 1 107 ? 8.928 13.473 8.474 1.00 93.25 107 GLU A C 1
ATOM 809 O O . GLU A 1 107 ? 8.842 12.258 8.721 1.00 93.25 107 GLU A O 1
ATOM 814 N N . PRO A 1 108 ? 8.212 14.385 9.156 1.00 91.44 108 PRO A N 1
ATOM 815 C CA . PRO A 1 108 ? 7.122 14.017 10.049 1.00 91.44 108 PRO A CA 1
ATOM 816 C C . PRO A 1 108 ? 6.090 13.108 9.367 1.00 91.44 108 PRO A C 1
ATOM 818 O O . PRO A 1 108 ? 6.091 12.920 8.149 1.00 91.44 108 PRO A O 1
ATOM 821 N N . ALA A 1 109 ? 5.179 12.544 10.162 1.00 85.75 109 ALA A N 1
ATOM 822 C CA . ALA A 1 109 ? 4.081 11.746 9.625 1.00 85.75 109 ALA A CA 1
ATOM 823 C C . ALA A 1 109 ? 3.315 12.516 8.536 1.00 85.75 109 ALA A C 1
ATOM 825 O O . ALA A 1 109 ? 3.113 13.726 8.645 1.00 85.75 109 ALA A O 1
ATOM 826 N N . ALA A 1 110 ? 2.891 11.794 7.499 1.00 84.81 110 ALA A N 1
ATOM 827 C CA . ALA A 1 110 ? 2.262 12.394 6.334 1.00 84.81 110 ALA A CA 1
ATOM 828 C C . ALA A 1 110 ? 1.000 13.186 6.716 1.00 84.81 110 ALA A C 1
ATOM 830 O O . ALA A 1 110 ? 0.251 12.806 7.625 1.00 84.81 110 ALA A O 1
ATOM 831 N N . ASN A 1 111 ? 0.760 14.283 5.997 1.00 87.31 111 ASN A N 1
ATOM 832 C CA . ASN A 1 111 ? -0.437 15.099 6.170 1.00 87.31 111 ASN A CA 1
ATOM 833 C C . ASN A 1 111 ? -1.707 14.323 5.768 1.00 87.31 111 ASN A C 1
ATOM 835 O O . ASN A 1 111 ? -1.659 13.227 5.216 1.00 87.31 111 ASN A O 1
ATOM 839 N N . SER A 1 112 ? -2.880 14.899 6.036 1.00 92.12 112 SER A N 1
ATOM 840 C CA . SER A 1 112 ? -4.124 14.376 5.454 1.00 92.12 112 SER A CA 1
ATOM 841 C C . SER A 1 112 ? -4.128 14.549 3.931 1.00 92.12 112 SER A C 1
ATOM 843 O O . SER A 1 112 ? -3.597 15.545 3.438 1.00 92.12 112 SER A O 1
ATOM 845 N N . TYR A 1 113 ? -4.768 13.616 3.222 1.00 95.50 113 TYR A N 1
ATOM 846 C CA . TYR A 1 113 ? -5.023 13.709 1.780 1.00 95.50 113 TYR A CA 1
ATOM 847 C C . TYR A 1 113 ? -5.616 15.076 1.399 1.00 95.50 113 TYR A C 1
ATOM 849 O O . TYR A 1 113 ? -6.453 15.614 2.133 1.00 95.50 113 TYR A O 1
ATOM 857 N N . GLY A 1 114 ? -5.184 15.638 0.271 1.00 95.38 114 GLY A N 1
ATOM 858 C CA . GLY A 1 114 ? -5.640 16.925 -0.259 1.00 95.38 114 GLY A CA 1
ATOM 859 C C . GLY A 1 114 ? -4.897 18.137 0.307 1.00 95.38 114 GLY A C 1
ATOM 860 O O . GLY A 1 114 ? -5.235 19.274 -0.018 1.00 95.38 114 GLY A O 1
ATOM 861 N N . ARG A 1 115 ? -3.901 17.934 1.183 1.00 95.44 115 ARG A N 1
ATOM 862 C CA . ARG A 1 115 ? -3.083 19.029 1.744 1.00 95.44 115 ARG A CA 1
ATOM 863 C C . ARG A 1 115 ? -1.831 19.319 0.928 1.00 95.44 115 ARG A C 1
ATOM 865 O O . ARG A 1 115 ? -1.333 20.438 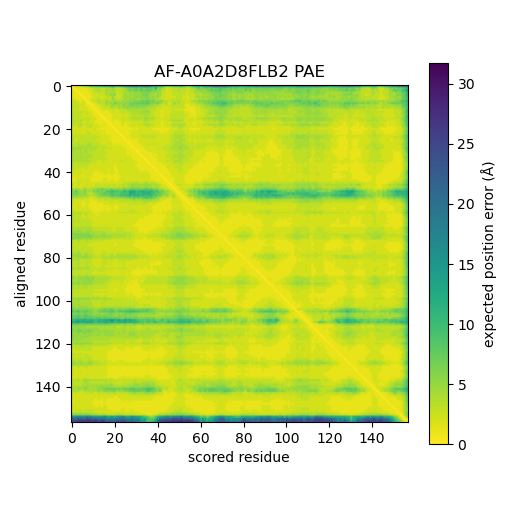0.997 1.00 95.44 115 ARG A O 1
ATOM 872 N N . ASN A 1 116 ? -1.311 18.326 0.212 1.00 93.06 116 ASN A N 1
ATOM 873 C CA . ASN A 1 116 ? -0.168 18.474 -0.677 1.00 93.06 116 ASN A CA 1
ATOM 874 C C . ASN A 1 116 ? -0.320 17.486 -1.837 1.00 93.06 116 ASN A C 1
ATOM 876 O O . ASN A 1 116 ? -0.077 16.293 -1.658 1.00 93.06 116 ASN A O 1
ATOM 880 N N . SER A 1 117 ? -0.673 18.001 -3.014 1.00 92.12 117 SER A N 1
ATOM 881 C CA . SER A 1 117 ? -0.904 17.199 -4.219 1.00 92.12 117 SER A CA 1
ATOM 882 C C . SER A 1 117 ? 0.301 16.349 -4.620 1.00 92.12 117 SER A C 1
ATOM 884 O O . SER A 1 117 ? 0.118 15.248 -5.120 1.00 92.12 117 SER A O 1
ATOM 886 N N . ASP A 1 118 ? 1.525 16.802 -4.334 1.00 92.00 118 ASP A N 1
ATOM 887 C CA . ASP A 1 118 ? 2.757 16.071 -4.671 1.00 92.00 118 ASP A CA 1
ATOM 888 C C . ASP A 1 118 ? 3.014 14.878 -3.737 1.00 92.00 118 ASP A C 1
ATOM 890 O O . ASP A 1 118 ? 3.951 14.096 -3.925 1.00 92.00 118 ASP A O 1
ATOM 894 N N . ARG A 1 119 ? 2.217 14.765 -2.672 1.00 94.56 119 ARG A N 1
ATOM 895 C CA . ARG A 1 119 ? 2.272 13.679 -1.692 1.00 94.56 119 ARG A CA 1
ATOM 896 C C . ARG A 1 119 ? 0.996 12.857 -1.663 1.00 94.56 119 ARG A C 1
ATOM 898 O O . ARG A 1 119 ? 1.011 11.792 -1.050 1.00 94.56 119 ARG A O 1
ATOM 905 N N . ASP A 1 120 ? -0.084 13.347 -2.257 1.00 95.38 120 ASP A N 1
ATOM 906 C CA . ASP A 1 120 ? -1.370 12.672 -2.250 1.00 95.38 120 ASP A CA 1
ATOM 907 C C . ASP A 1 120 ? -1.282 11.345 -3.005 1.00 95.38 120 ASP A C 1
ATOM 909 O O . ASP A 1 120 ? -0.664 11.223 -4.061 1.00 95.38 120 ASP A O 1
ATOM 913 N N . LEU A 1 121 ? -1.903 10.322 -2.431 1.00 95.56 121 LEU A N 1
ATOM 914 C CA . LEU A 1 121 ? 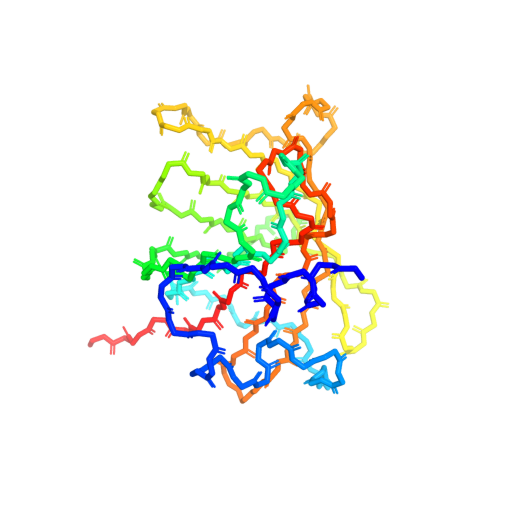-1.989 9.003 -3.031 1.00 95.56 121 LEU A CA 1
ATOM 915 C C . LEU A 1 121 ? -3.366 8.403 -2.785 1.00 95.56 121 LEU A C 1
ATOM 917 O O . LEU A 1 121 ? -4.000 8.627 -1.749 1.00 95.56 121 LEU A O 1
ATOM 921 N N . VAL A 1 122 ? -3.799 7.615 -3.762 1.00 97.25 122 VAL A N 1
ATOM 922 C CA . VAL A 1 122 ? -5.019 6.816 -3.710 1.00 97.25 122 VAL A CA 1
ATOM 923 C C . VAL A 1 122 ? -4.634 5.365 -3.947 1.00 97.25 122 VAL A C 1
ATOM 925 O O . VAL A 1 122 ? -3.798 5.076 -4.803 1.00 97.25 122 VAL A O 1
ATOM 928 N N . ALA A 1 123 ? -5.225 4.454 -3.182 1.00 98.44 123 ALA A N 1
ATOM 929 C CA . ALA A 1 123 ? -5.017 3.026 -3.373 1.00 98.44 123 ALA A CA 1
ATOM 930 C C . ALA A 1 123 ? -6.323 2.251 -3.237 1.00 98.44 123 ALA A C 1
ATOM 932 O O . ALA A 1 123 ? -7.212 2.667 -2.499 1.00 98.44 123 ALA A O 1
ATOM 933 N N . VAL A 1 124 ? -6.399 1.086 -3.874 1.00 98.69 124 VAL A N 1
ATOM 934 C CA . VAL A 1 124 ? -7.427 0.084 -3.566 1.00 98.69 124 VAL A CA 1
ATOM 935 C C . VAL A 1 124 ? -6.823 -0.941 -2.617 1.00 98.69 124 VAL A C 1
ATOM 937 O O . VAL A 1 124 ? -5.780 -1.517 -2.913 1.00 98.69 124 VAL A O 1
ATOM 940 N N . LEU A 1 125 ? -7.449 -1.159 -1.466 1.00 98.88 125 LEU A N 1
ATOM 941 C CA . LEU A 1 125 ? -7.144 -2.271 -0.577 1.00 98.88 125 LEU A CA 1
ATOM 942 C C . LEU A 1 125 ? -7.965 -3.486 -0.998 1.00 98.88 125 LEU A C 1
ATOM 944 O O . LEU A 1 125 ? -9.187 -3.405 -1.105 1.00 98.88 125 LEU A O 1
ATOM 948 N N . GLU A 1 126 ? -7.292 -4.618 -1.142 1.00 98.81 126 GLU A N 1
ATOM 949 C CA . GLU A 1 126 ? -7.904 -5.904 -1.450 1.00 98.81 126 GLU A CA 1
ATOM 950 C C . GLU A 1 126 ? -7.416 -6.958 -0.459 1.00 98.81 126 GLU A C 1
ATOM 952 O O . GLU A 1 126 ? -6.230 -7.014 -0.112 1.00 98.81 126 GLU A O 1
ATOM 957 N N . ARG A 1 127 ? -8.316 -7.843 -0.033 1.00 98.81 127 ARG A N 1
ATOM 958 C CA . ARG A 1 127 ? -7.931 -9.080 0.647 1.00 98.81 127 ARG A CA 1
ATOM 959 C C . ARG A 1 127 ? -7.566 -10.120 -0.404 1.00 98.81 127 ARG A C 1
ATOM 961 O O . ARG A 1 127 ? -8.372 -10.406 -1.279 1.00 98.81 127 ARG A O 1
ATOM 968 N N . ILE A 1 128 ? -6.376 -10.703 -0.299 1.00 98.75 128 ILE A N 1
ATOM 969 C CA . ILE A 1 128 ? -5.824 -11.653 -1.285 1.00 98.75 128 ILE A CA 1
ATOM 970 C C . ILE A 1 128 ? -5.459 -13.010 -0.668 1.00 98.75 128 ILE A C 1
ATOM 972 O O . ILE A 1 128 ? -4.872 -13.866 -1.311 1.00 98.75 128 ILE A O 1
ATOM 976 N N . GLY A 1 129 ? -5.778 -13.219 0.607 1.00 98.00 129 GLY A N 1
ATOM 977 C CA . GLY A 1 129 ? -5.509 -14.451 1.345 1.00 98.00 129 GLY A CA 1
ATOM 978 C C . GLY A 1 129 ? -6.255 -14.451 2.674 1.00 98.00 129 GLY A C 1
ATOM 979 O O . GLY A 1 129 ? -7.012 -13.525 2.957 1.00 98.00 129 GLY A O 1
ATOM 980 N N . GLU A 1 130 ? -6.065 -15.479 3.503 1.00 96.25 130 GLU A N 1
ATOM 981 C CA . GLU A 1 130 ? -6.787 -15.568 4.781 1.00 96.25 130 GLU A CA 1
ATOM 982 C C . GLU A 1 130 ? -6.472 -14.392 5.712 1.00 96.25 130 GLU A C 1
ATOM 984 O O . GLU A 1 130 ? -7.391 -13.718 6.179 1.00 96.25 130 GLU A O 1
ATOM 989 N N . ALA A 1 131 ? -5.179 -14.112 5.878 1.00 97.19 131 ALA A N 1
ATOM 990 C CA . ALA A 1 131 ? -4.620 -13.004 6.644 1.00 97.19 131 ALA A CA 1
ATOM 991 C C . ALA A 1 131 ? -3.581 -12.243 5.799 1.00 97.19 131 ALA A C 1
ATOM 993 O O . ALA A 1 131 ? -2.446 -12.014 6.219 1.00 97.19 131 ALA A O 1
ATOM 994 N N . ARG A 1 132 ? -3.948 -11.925 4.553 1.00 98.69 132 ARG A N 1
ATOM 995 C CA . ARG A 1 132 ? -3.068 -11.278 3.574 1.00 98.69 132 ARG A CA 1
ATOM 996 C C . ARG A 1 132 ? -3.859 -10.276 2.747 1.00 98.69 132 ARG A C 1
ATOM 998 O O . ARG A 1 132 ? -4.879 -10.630 2.155 1.00 98.69 132 ARG A O 1
ATOM 1005 N N . TRP A 1 133 ? -3.354 -9.054 2.675 1.00 98.88 133 TRP A N 1
ATOM 1006 C CA . TRP A 1 133 ? -3.953 -7.966 1.909 1.00 98.88 133 TRP A CA 1
ATOM 1007 C C . TRP A 1 133 ? -2.917 -7.314 0.997 1.00 98.88 133 TRP A C 1
ATOM 1009 O O . TRP A 1 133 ? -1.709 -7.466 1.203 1.00 98.88 133 TRP A O 1
ATOM 1019 N N . ARG A 1 134 ? -3.393 -6.563 0.004 1.00 98.81 134 ARG A N 1
ATOM 1020 C CA . ARG A 1 134 ? -2.567 -5.649 -0.783 1.00 98.81 134 ARG A CA 1
ATOM 1021 C C . ARG A 1 134 ? -3.241 -4.294 -0.928 1.00 98.81 134 ARG A C 1
ATOM 1023 O O . ARG A 1 134 ? -4.442 -4.237 -1.162 1.00 98.81 134 ARG A O 1
ATOM 1030 N N . LEU A 1 135 ? -2.465 -3.222 -0.830 1.00 98.88 135 LEU A N 1
ATOM 1031 C CA . LEU A 1 135 ? -2.838 -1.931 -1.402 1.00 98.88 135 LEU A CA 1
ATOM 1032 C C . LEU A 1 135 ? -2.296 -1.867 -2.828 1.00 98.88 135 LEU A C 1
ATOM 1034 O O . LEU A 1 135 ? -1.118 -2.148 -3.043 1.00 98.88 135 LEU A O 1
ATOM 1038 N N . VAL A 1 136 ? -3.140 -1.478 -3.774 1.00 98.56 136 VAL A N 1
ATOM 1039 C CA . VAL A 1 136 ? -2.811 -1.283 -5.186 1.00 98.56 136 VAL A CA 1
ATOM 1040 C C . VAL A 1 136 ? -2.788 0.215 -5.463 1.00 98.56 136 VAL A C 1
ATOM 1042 O O . VAL A 1 136 ? -3.835 0.859 -5.436 1.00 98.56 136 VAL A O 1
ATOM 1045 N N . LEU A 1 137 ? -1.599 0.772 -5.694 1.00 97.81 137 LEU A N 1
ATOM 1046 C CA . LEU A 1 137 ? -1.368 2.192 -5.958 1.00 97.81 137 LEU A CA 1
ATOM 1047 C C . LEU A 1 137 ? -1.031 2.368 -7.446 1.00 97.81 137 LEU A C 1
ATOM 1049 O O . LEU A 1 137 ? 0.122 2.142 -7.836 1.00 97.81 137 LEU A O 1
ATOM 1053 N N . PRO A 1 138 ? -2.010 2.715 -8.300 1.00 94.81 138 PRO A N 1
ATOM 1054 C CA . PRO A 1 138 ? -1.763 2.912 -9.720 1.00 94.81 138 PRO A CA 1
ATOM 1055 C C . PRO A 1 138 ? -0.975 4.200 -9.945 1.00 94.81 138 PRO A C 1
ATOM 1057 O O . PRO A 1 138 ? -1.349 5.246 -9.425 1.00 94.81 138 PRO A O 1
ATOM 1060 N N . TRP A 1 139 ? 0.082 4.116 -10.755 1.00 93.69 139 TRP A N 1
ATOM 1061 C CA . TRP A 1 139 ? 0.864 5.267 -11.206 1.00 93.69 139 TRP A CA 1
ATOM 1062 C C . TRP A 1 139 ? 1.241 6.242 -10.072 1.00 93.69 139 TRP A C 1
ATOM 1064 O O . TRP A 1 139 ? 0.824 7.403 -10.089 1.00 93.69 139 TRP A O 1
ATOM 1074 N N . PRO A 1 140 ? 1.983 5.776 -9.046 1.00 92.06 140 PRO A N 1
ATOM 1075 C CA . PRO A 1 140 ? 2.411 6.646 -7.957 1.00 92.06 140 PRO A CA 1
ATOM 1076 C C . PRO A 1 140 ? 3.253 7.810 -8.490 1.00 92.06 140 PRO A C 1
ATOM 1078 O O . PRO A 1 140 ? 3.811 7.741 -9.580 1.00 92.06 140 PRO A O 1
ATOM 1081 N N . GLN A 1 141 ? 3.400 8.869 -7.695 1.00 89.19 141 GLN A N 1
ATOM 1082 C CA . GLN A 1 141 ? 4.077 10.098 -8.127 1.00 89.19 141 GLN A CA 1
ATOM 1083 C C . GLN A 1 141 ? 5.504 9.879 -8.670 1.00 89.19 141 GLN A C 1
ATOM 1085 O O . GLN A 1 141 ? 5.974 10.672 -9.482 1.00 89.19 141 GLN A O 1
ATOM 1090 N N . TYR A 1 142 ? 6.200 8.825 -8.229 1.00 87.38 142 TYR A N 1
ATOM 1091 C CA . TYR A 1 142 ? 7.596 8.581 -8.585 1.00 87.38 142 TYR A CA 1
ATOM 1092 C C . TYR A 1 142 ? 7.901 7.097 -8.835 1.00 87.38 142 TYR A C 1
ATOM 1094 O O . TYR A 1 142 ? 7.266 6.204 -8.273 1.00 87.38 142 TYR A O 1
ATOM 1102 N N . GLU A 1 143 ? 8.981 6.868 -9.588 1.00 89.81 143 GLU A N 1
ATOM 1103 C CA . GLU A 1 143 ? 9.706 5.601 -9.791 1.00 89.81 143 GLU A CA 1
ATOM 1104 C C . GLU A 1 143 ? 8.997 4.547 -10.650 1.00 89.81 143 GLU A C 1
ATOM 1106 O O . GLU A 1 143 ? 9.563 4.096 -11.652 1.00 89.81 143 GLU A O 1
ATOM 1111 N N . SER A 1 144 ? 7.792 4.131 -10.270 1.00 95.00 144 SER A N 1
ATOM 1112 C CA . SER A 1 144 ? 7.147 2.918 -10.779 1.00 95.00 144 SER A CA 1
ATOM 1113 C C . SER A 1 144 ? 5.814 3.197 -11.460 1.00 95.00 144 SER A C 1
ATOM 1115 O O . SER A 1 144 ? 5.172 4.221 -11.247 1.00 95.00 144 SER A O 1
ATOM 1117 N N . ASN A 1 145 ? 5.357 2.251 -12.274 1.00 95.94 145 ASN A N 1
ATOM 1118 C CA . ASN A 1 145 ? 4.049 2.369 -12.923 1.00 95.94 145 ASN A CA 1
ATOM 1119 C C . ASN A 1 145 ? 2.916 1.849 -12.021 1.00 95.94 145 ASN A C 1
ATOM 1121 O O . ASN A 1 145 ? 1.748 2.182 -12.227 1.00 95.94 145 ASN A O 1
ATOM 1125 N N . LEU A 1 146 ? 3.253 1.003 -11.047 1.00 97.12 146 LEU A N 1
ATOM 1126 C CA . LEU A 1 146 ? 2.335 0.412 -10.084 1.00 97.12 146 LEU A CA 1
ATOM 1127 C C . LEU A 1 146 ? 3.104 0.043 -8.815 1.00 97.12 146 LEU A C 1
ATOM 1129 O O . LEU A 1 146 ? 4.079 -0.706 -8.887 1.00 97.12 146 LEU A O 1
ATOM 1133 N N . ASP A 1 147 ? 2.614 0.495 -7.666 1.00 98.19 147 ASP A N 1
ATOM 1134 C CA . ASP A 1 147 ? 3.080 0.025 -6.364 1.00 98.19 147 ASP A CA 1
ATOM 1135 C C . ASP A 1 147 ? 2.048 -0.927 -5.760 1.00 98.19 147 ASP A C 1
ATOM 1137 O O . ASP A 1 147 ? 0.855 -0.634 -5.697 1.00 98.19 147 ASP A O 1
ATOM 1141 N N . LEU A 1 148 ? 2.521 -2.075 -5.287 1.00 98.56 148 LEU A N 1
ATOM 1142 C CA . LEU A 1 148 ? 1.751 -2.994 -4.461 1.00 98.56 148 LEU A CA 1
ATOM 1143 C C . LEU A 1 148 ? 2.330 -2.967 -3.053 1.00 98.56 148 LEU A C 1
ATOM 1145 O O . LEU A 1 148 ? 3.519 -3.225 -2.883 1.00 98.56 148 LEU A O 1
ATOM 1149 N N . ILE A 1 149 ? 1.520 -2.687 -2.037 1.00 98.81 149 ILE A N 1
ATOM 1150 C CA . ILE A 1 149 ? 1.947 -2.810 -0.639 1.00 98.81 149 ILE A CA 1
ATOM 1151 C C . ILE A 1 149 ? 1.267 -4.034 -0.054 1.00 98.81 149 ILE A C 1
ATOM 1153 O O . ILE A 1 149 ? 0.073 -4.012 0.229 1.00 98.81 149 ILE A O 1
ATOM 1157 N N . GLU A 1 150 ? 2.032 -5.104 0.117 1.00 98.88 150 GLU A N 1
ATOM 1158 C CA . GLU A 1 150 ? 1.564 -6.311 0.785 1.00 98.88 150 GLU A CA 1
ATOM 1159 C C . GLU A 1 150 ? 1.464 -6.074 2.290 1.00 98.88 150 GLU A C 1
ATOM 1161 O O . GLU A 1 150 ? 2.340 -5.440 2.876 1.00 98.88 150 GLU A O 1
ATOM 1166 N N . LEU A 1 151 ? 0.422 -6.621 2.909 1.00 98.81 151 LEU A N 1
ATOM 1167 C CA . LEU A 1 151 ? 0.135 -6.531 4.335 1.00 98.81 151 LEU A CA 1
ATOM 1168 C C . LEU A 1 151 ? -0.128 -7.935 4.876 1.00 98.81 151 LEU A C 1
ATOM 1170 O O . LEU A 1 151 ? -0.996 -8.652 4.373 1.00 98.81 151 LEU A O 1
ATOM 1174 N N . VAL A 1 152 ? 0.593 -8.308 5.929 1.00 98.56 152 VAL A N 1
ATOM 1175 C CA . VAL A 1 152 ? 0.355 -9.532 6.703 1.00 98.56 152 VAL A CA 1
ATOM 1176 C C . VAL A 1 152 ? 0.413 -9.157 8.184 1.00 98.56 152 VAL A C 1
ATOM 1178 O O . VAL A 1 152 ? 1.325 -8.405 8.545 1.00 98.56 152 VAL A O 1
ATOM 1181 N N . PRO A 1 153 ? -0.505 -9.634 9.044 1.00 98.38 153 PRO A N 1
ATOM 1182 C CA . PRO A 1 153 ? -0.449 -9.355 10.472 1.00 98.38 153 PRO A CA 1
ATOM 1183 C C . PRO A 1 153 ? 0.932 -9.706 11.023 1.00 98.38 153 PRO A C 1
ATOM 1185 O O . PRO A 1 153 ? 1.530 -10.722 10.646 1.00 98.38 153 PRO A O 1
ATOM 1188 N N . ALA A 1 154 ? 1.475 -8.832 11.865 1.00 96.25 154 ALA A N 1
ATOM 1189 C CA . ALA A 1 154 ? 2.685 -9.145 12.599 1.00 96.25 154 ALA A CA 1
ATOM 1190 C C . ALA A 1 154 ? 2.372 -10.315 13.539 1.00 96.25 154 ALA A C 1
ATOM 1192 O O . ALA A 1 154 ? 1.275 -10.395 14.094 1.00 96.25 154 ALA A O 1
ATOM 1193 N N . LYS A 1 155 ? 3.316 -11.247 13.697 1.00 85.50 155 LYS A N 1
ATOM 1194 C CA . LYS A 1 155 ? 3.174 -12.259 14.743 1.00 85.50 155 LYS A CA 1
ATOM 1195 C C . LYS A 1 155 ? 3.153 -11.526 16.081 1.00 85.50 155 LYS A C 1
ATOM 1197 O O . LYS A 1 155 ? 4.001 -10.670 16.314 1.00 85.50 155 LYS A O 1
ATOM 1202 N N . THR A 1 156 ? 2.161 -11.827 16.905 1.00 62.84 156 THR A N 1
ATOM 1203 C CA . THR A 1 156 ? 2.234 -11.519 18.329 1.00 62.84 156 THR A CA 1
ATOM 1204 C C . THR A 1 156 ? 3.217 -12.529 18.906 1.00 62.84 156 THR A C 1
ATOM 1206 O O . THR A 1 156 ? 2.980 -13.731 18.766 1.00 62.84 156 THR A O 1
ATOM 1209 N N . ASP A 1 157 ? 4.350 -12.050 19.411 1.00 49.34 157 ASP A N 1
ATOM 1210 C CA . ASP A 1 157 ? 5.253 -12.880 20.213 1.00 49.34 157 ASP A CA 1
ATOM 1211 C C . ASP A 1 157 ? 4.581 -13.280 21.537 1.00 49.34 157 ASP A C 1
ATOM 1213 O O . ASP A 1 157 ? 3.766 -12.475 22.055 1.00 49.34 157 ASP A O 1
#

pLDDT: mean 95.01, std 6.07, range [49.34, 98.88]

Secondary structure (DSSP, 8-state):
-HHHHHHHS-EES-SGGGGGGG-TT--BS---PPSEEEEEEEEEES-TTTTSS-SEEE---EEEEEEEETTEEEEEE-SSSEEEEEEEEE-SSSEEEEEEEEEETTPPSPPPTTS-TTTEEEEEEEEEETTEEEEEEES-SSS-SEEEEEEEEPP--

Mean predicted aligned error: 3.23 Å

Foldseek 3Di:
DQQVLQVPAAAEDDPPVCPLLPDPPLFDFQQDADWAKKKKWKKFTAWPVPRVAHRIYTDDIFIKTWDQDPVGIKIWGDDDFWIWIFHWADPDRFKIKGWTFIDGDPGDGGDGHPPDPLGTWMWIWGDRDPQKIWTWTACRNHTHRIMIMIIGHDDDD

Sequence (157 aa):
LALQQARRQRGSGDLNSLGDLIDPSAARPGVTPPTGDYRCRTVKLGSQGGEDGLGYVVYGWFACRIEQTPRGLKFTKLTGSQRPSGLLFPENDRHMLLLGSMALAQEPAANSYGRNSDRDLVAVLERIGEARWRLVLPWPQYESNLDLIELVPAKTD

Radius of gyration: 14.93 Å; Cα contacts (8 Å, |Δi|>4): 399; chains: 1; bounding box: 35×35×41 Å